Protein AF-U3TZR4-F1 (afdb_monomer_lite)

Sequence (119 aa):
MPVLALVNTEMPFMDFESQISNEEVLDQICQVYGFSQKIQLANHFDIAASTLQNRYTRGNVSYDFAAHCALETGVNTRWILTGEGSQRSDESAGSCNRLQIFTLSEGRLAEIGILIYWS

Foldseek 3Di:
DDDDDPDDPPDPPDPPVVQFWQLQLLVLLCVLVVHPDSVVVCVVVVHDSVVSVCSNPVRDHPLVSLVVSCVVRVFDSVCSGRVDDGRHDPCVPFPQPWDFDWDQDPNDTDGPDIDTDTD

Secondary structure (DSSP, 8-state):
--------------SSGGG--HHHHHHHHHHHHT-SSHHHHHHHTT--HHHHHHHHHH----HHHHHHHHHHH-B-HHHHHHS-S-SB---TT---EEEEEEEEETTEEEEEEEEEE--

pLDDT: mean 76.04, std 16.16, range [39.25, 92.62]

Radius of gyration: 21.47 Å; chains: 1; bounding box: 59×42×50 Å

Structure (mmCIF, N/CA/C/O backbone):
data_AF-U3TZR4-F1
#
_entry.id   AF-U3TZR4-F1
#
loop_
_atom_site.group_PDB
_atom_site.id
_atom_site.type_symbol
_atom_site.label_atom_id
_atom_site.label_alt_id
_atom_site.label_comp_id
_atom_site.label_asym_id
_atom_site.label_entity_id
_atom_site.label_seq_id
_atom_site.pdbx_PDB_ins_code
_atom_site.Cartn_x
_atom_site.Cartn_y
_atom_site.Cartn_z
_atom_site.occupancy
_atom_site.B_iso_or_equiv
_atom_site.auth_seq_id
_atom_site.auth_comp_id
_atom_site.auth_asym_id
_atom_site.auth_atom_id
_atom_site.pdbx_PDB_model_num
ATOM 1 N N . MET A 1 1 ? 47.887 -31.225 -4.377 1.00 39.25 1 MET A N 1
ATOM 2 C CA . MET A 1 1 ? 47.273 -29.978 -4.875 1.00 39.25 1 MET A CA 1
ATOM 3 C C . MET A 1 1 ? 45.823 -30.273 -5.248 1.00 39.25 1 MET A C 1
ATOM 5 O O . MET A 1 1 ? 45.592 -30.643 -6.393 1.00 39.25 1 MET A O 1
ATOM 9 N N . PRO A 1 2 ? 44.861 -30.237 -4.307 1.00 50.53 2 PRO A N 1
ATOM 10 C CA . PRO A 1 2 ? 43.453 -30.379 -4.636 1.00 50.53 2 PRO A CA 1
ATOM 11 C C . PRO A 1 2 ? 42.726 -29.027 -4.648 1.00 50.53 2 PRO A C 1
ATOM 13 O O . PRO A 1 2 ? 42.927 -28.166 -3.798 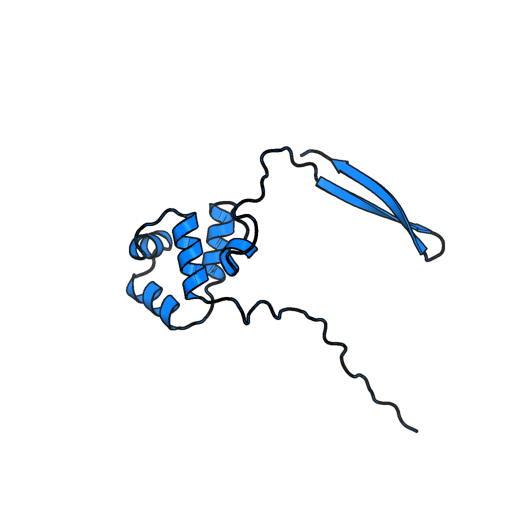1.00 50.53 2 PRO A O 1
ATOM 16 N N . VAL A 1 3 ? 41.891 -28.909 -5.674 1.00 47.56 3 VAL A N 1
A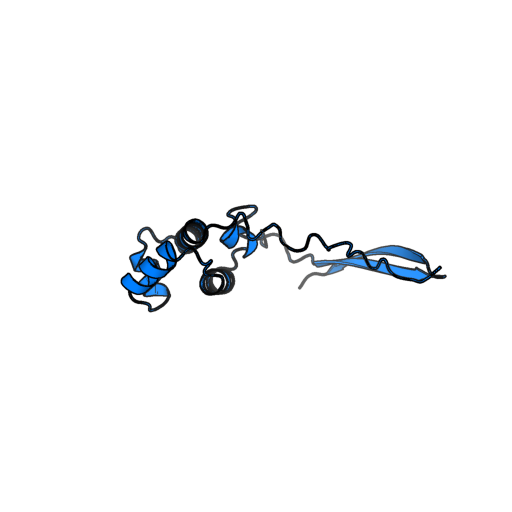TOM 17 C CA . VAL A 1 3 ? 40.660 -28.126 -5.815 1.00 47.56 3 VAL A CA 1
ATOM 18 C C . VAL A 1 3 ? 39.976 -27.808 -4.478 1.00 47.56 3 VAL A C 1
ATOM 20 O O . VAL A 1 3 ? 39.692 -28.738 -3.730 1.00 47.56 3 VAL A O 1
ATOM 23 N N . LEU A 1 4 ? 39.674 -26.523 -4.231 1.00 46.38 4 LEU A N 1
ATOM 24 C CA . LEU A 1 4 ? 38.406 -25.987 -3.690 1.00 46.38 4 LEU A CA 1
ATOM 25 C C . LEU A 1 4 ? 38.583 -24.517 -3.265 1.00 46.38 4 LEU A C 1
ATOM 27 O O . LEU A 1 4 ? 39.094 -24.228 -2.189 1.00 46.38 4 LEU A O 1
ATOM 31 N N . ALA A 1 5 ? 38.105 -23.592 -4.096 1.00 39.69 5 ALA A N 1
ATOM 32 C CA . ALA A 1 5 ? 37.685 -22.261 -3.656 1.00 39.69 5 ALA A CA 1
ATOM 33 C C . ALA A 1 5 ? 36.618 -21.733 -4.627 1.00 39.69 5 ALA A C 1
ATOM 35 O O . ALA A 1 5 ? 36.845 -20.814 -5.406 1.00 39.69 5 ALA A O 1
ATOM 36 N N . LEU A 1 6 ? 35.441 -22.362 -4.593 1.00 46.84 6 LEU A N 1
ATOM 37 C CA . LEU A 1 6 ? 34.193 -21.671 -4.909 1.00 46.84 6 LEU A CA 1
ATOM 38 C C . LEU A 1 6 ? 33.899 -20.756 -3.713 1.00 46.84 6 LEU A C 1
ATOM 40 O O . LEU A 1 6 ? 33.205 -21.155 -2.783 1.00 46.84 6 LEU A O 1
ATOM 44 N N . VAL A 1 7 ? 34.497 -19.564 -3.690 1.00 49.72 7 VAL A N 1
ATOM 45 C CA . VAL A 1 7 ? 34.035 -18.483 -2.814 1.00 49.72 7 VAL A CA 1
ATOM 46 C C . VAL A 1 7 ? 33.128 -17.609 -3.657 1.00 49.72 7 VAL A C 1
ATOM 48 O O . VAL A 1 7 ? 33.566 -16.930 -4.584 1.00 49.72 7 VAL A O 1
ATOM 51 N N . ASN A 1 8 ? 31.842 -17.746 -3.348 1.00 44.97 8 ASN A N 1
ATOM 52 C CA . ASN A 1 8 ? 30.738 -16.911 -3.779 1.00 44.97 8 ASN A CA 1
ATOM 53 C C . ASN A 1 8 ? 31.179 -15.459 -3.975 1.00 44.97 8 ASN A C 1
ATOM 55 O O . ASN A 1 8 ? 31.529 -14.771 -3.022 1.00 44.97 8 ASN A O 1
ATOM 59 N N . THR A 1 9 ? 31.119 -14.980 -5.213 1.00 50.19 9 THR A N 1
ATOM 60 C CA . THR A 1 9 ? 30.864 -13.559 -5.434 1.00 50.19 9 THR A CA 1
ATOM 61 C C . THR A 1 9 ? 29.358 -13.421 -5.287 1.00 50.19 9 THR A C 1
ATOM 63 O O . THR A 1 9 ? 28.612 -13.632 -6.242 1.00 50.19 9 THR A O 1
ATOM 66 N N . GLU A 1 10 ? 28.913 -13.231 -4.044 1.00 45.19 10 GLU A N 1
ATOM 67 C CA . GLU A 1 10 ? 27.551 -12.813 -3.741 1.00 45.19 10 GLU A CA 1
ATOM 68 C C . GLU A 1 10 ? 27.205 -11.656 -4.678 1.00 45.19 10 GLU A C 1
ATOM 70 O O . GLU A 1 10 ? 27.852 -10.608 -4.689 1.00 45.19 10 GLU A O 1
ATOM 75 N N . MET A 1 11 ? 26.213 -11.890 -5.532 1.00 48.66 11 MET A N 1
ATOM 76 C CA . MET A 1 11 ? 25.488 -10.808 -6.174 1.00 48.66 11 MET A CA 1
ATOM 77 C C . MET A 1 11 ? 25.040 -9.867 -5.049 1.00 48.66 11 MET A C 1
ATOM 79 O O . MET A 1 11 ? 24.480 -10.377 -4.077 1.00 48.66 11 MET A O 1
ATOM 83 N N . PRO A 1 12 ? 25.230 -8.539 -5.142 1.00 48.06 12 PRO A N 1
ATOM 84 C CA . PRO A 1 12 ? 24.619 -7.601 -4.209 1.00 48.06 12 PRO A CA 1
ATOM 85 C C . PRO A 1 12 ? 23.125 -7.540 -4.540 1.00 48.06 12 PRO A C 1
ATOM 87 O O . PRO A 1 12 ? 22.609 -6.586 -5.118 1.00 48.06 12 PRO A O 1
ATOM 90 N N . PHE A 1 13 ? 22.433 -8.645 -4.290 1.00 47.84 13 PHE A N 1
ATOM 91 C CA . PHE A 1 13 ? 21.004 -8.762 -4.417 1.00 47.84 13 PHE A CA 1
ATOM 92 C C . PHE A 1 13 ? 20.438 -8.491 -3.027 1.00 47.84 13 PHE A C 1
ATOM 94 O O . PHE A 1 13 ? 20.439 -9.363 -2.168 1.00 47.84 13 PHE A O 1
ATOM 101 N N . MET A 1 14 ? 19.965 -7.253 -2.860 1.00 51.28 14 MET A N 1
ATOM 102 C CA . MET A 1 14 ? 19.083 -6.782 -1.786 1.00 51.28 14 MET A CA 1
ATOM 103 C C . MET A 1 14 ? 19.700 -6.437 -0.416 1.00 51.28 14 MET A C 1
ATOM 105 O O . MET A 1 14 ? 19.253 -6.931 0.608 1.00 51.28 14 MET A O 1
ATOM 109 N N . ASP A 1 15 ? 20.529 -5.387 -0.373 1.00 51.22 15 ASP A N 1
ATOM 110 C CA . ASP A 1 15 ? 20.647 -4.501 0.814 1.00 51.22 15 ASP A CA 1
ATOM 111 C C . ASP A 1 15 ? 19.488 -3.475 0.915 1.00 51.22 15 ASP A C 1
ATOM 113 O O . ASP A 1 15 ? 19.555 -2.478 1.637 1.00 51.22 15 ASP A O 1
ATOM 117 N N . PHE A 1 16 ? 18.409 -3.680 0.155 1.00 56.88 16 PHE A N 1
ATOM 118 C CA . PHE A 1 16 ? 17.241 -2.795 0.153 1.00 56.88 16 PHE A CA 1
ATOM 119 C C . PHE A 1 16 ? 16.354 -3.033 1.381 1.00 56.88 16 PHE A C 1
ATOM 121 O O . PHE A 1 16 ? 15.831 -2.086 1.957 1.00 56.88 16 PHE A O 1
ATOM 128 N N . GLU A 1 17 ? 16.235 -4.284 1.837 1.00 58.69 17 GLU A N 1
ATOM 129 C CA . GLU A 1 17 ? 15.330 -4.638 2.938 1.00 58.69 17 GLU A CA 1
ATOM 130 C C . GLU A 1 17 ? 15.764 -4.058 4.290 1.00 58.69 17 GLU A C 1
ATOM 132 O O . GLU A 1 17 ? 14.915 -3.777 5.131 1.00 58.69 17 GLU A O 1
ATOM 137 N N . SER A 1 18 ? 17.062 -3.802 4.492 1.00 62.00 18 SER A N 1
ATOM 138 C CA . SER A 1 18 ? 17.562 -3.240 5.756 1.00 62.00 18 SER A CA 1
ATOM 139 C C . SER A 1 18 ? 17.152 -1.777 5.986 1.00 62.00 18 SER A C 1
ATOM 141 O O . SER A 1 18 ? 17.356 -1.270 7.089 1.00 62.00 18 SER A O 1
ATOM 143 N N . GLN A 1 19 ? 16.611 -1.094 4.973 1.00 68.25 19 GLN A N 1
ATOM 144 C CA . GLN A 1 19 ? 16.222 0.321 5.038 1.00 68.25 19 GLN A CA 1
ATOM 145 C C . GLN A 1 19 ? 14.704 0.536 4.930 1.00 68.25 19 GLN A C 1
ATOM 147 O O . GLN A 1 19 ? 14.254 1.674 4.983 1.00 68.25 19 GLN A O 1
ATOM 152 N N . ILE A 1 20 ? 13.903 -0.529 4.800 1.00 81.31 20 ILE A N 1
ATOM 153 C CA . ILE A 1 20 ? 12.445 -0.423 4.671 1.00 81.31 20 ILE A CA 1
ATOM 154 C C . ILE A 1 20 ? 11.791 -0.611 6.038 1.00 81.31 20 ILE A C 1
ATOM 156 O O . ILE A 1 20 ? 11.762 -1.715 6.585 1.00 81.31 20 ILE A O 1
ATOM 160 N N . SER A 1 21 ? 11.198 0.452 6.574 1.00 86.81 21 SER A N 1
ATOM 161 C CA . SER A 1 21 ? 10.360 0.358 7.768 1.00 86.81 21 SER A CA 1
ATOM 162 C C . SER A 1 21 ? 8.915 0.031 7.397 1.00 86.81 21 SER A C 1
ATOM 164 O O . SER A 1 21 ? 8.308 0.701 6.562 1.00 86.81 21 SER A O 1
ATOM 166 N N . ASN A 1 22 ? 8.309 -0.963 8.058 1.00 88.69 22 ASN A N 1
ATOM 167 C CA . ASN A 1 22 ? 6.890 -1.264 7.847 1.00 88.69 22 ASN A CA 1
ATOM 168 C C . ASN A 1 22 ? 5.988 -0.050 8.116 1.00 88.69 22 ASN A C 1
ATOM 170 O O . ASN A 1 22 ? 5.002 0.148 7.405 1.00 88.69 22 ASN A O 1
ATOM 174 N N . GLU A 1 23 ? 6.324 0.747 9.129 1.00 89.38 23 GLU A N 1
ATOM 175 C CA . GLU A 1 23 ? 5.542 1.923 9.495 1.00 89.38 23 GLU A CA 1
ATOM 176 C C . GLU A 1 23 ? 5.547 2.965 8.377 1.00 89.38 23 GLU A C 1
ATOM 178 O O . GLU A 1 23 ? 4.491 3.509 8.054 1.00 89.38 23 GLU A O 1
ATOM 183 N N . GLU A 1 24 ? 6.711 3.179 7.755 1.00 90.06 24 GLU A N 1
ATOM 184 C CA . GLU A 1 24 ? 6.871 4.103 6.633 1.00 90.06 24 GLU A CA 1
ATOM 185 C C . GLU A 1 24 ? 6.106 3.612 5.411 1.00 90.06 24 GLU A C 1
ATOM 187 O O . GLU A 1 24 ? 5.345 4.380 4.836 1.00 90.06 24 GLU A O 1
ATOM 192 N N . VAL A 1 25 ? 6.201 2.324 5.068 1.00 91.31 25 VAL A N 1
ATOM 193 C CA . VAL A 1 25 ? 5.436 1.751 3.948 1.00 91.31 25 VAL A CA 1
ATOM 194 C C . VAL A 1 25 ? 3.937 1.972 4.130 1.00 91.31 25 VAL A C 1
ATOM 196 O O . VAL A 1 25 ? 3.251 2.402 3.206 1.00 91.31 25 VAL A O 1
ATOM 199 N N . LEU A 1 26 ? 3.403 1.712 5.324 1.00 91.06 26 LEU A N 1
ATOM 200 C CA . LEU A 1 26 ? 1.981 1.921 5.595 1.00 91.06 26 LEU A CA 1
ATOM 201 C C . LEU A 1 26 ? 1.593 3.409 5.549 1.00 91.06 26 LEU A C 1
ATOM 203 O O . LEU A 1 26 ? 0.481 3.729 5.125 1.00 91.06 26 LEU A O 1
ATOM 207 N N . ASP A 1 27 ? 2.487 4.312 5.956 1.00 91.00 27 ASP A N 1
ATOM 208 C CA . ASP A 1 27 ? 2.282 5.761 5.850 1.00 91.00 27 ASP A CA 1
ATOM 209 C C . ASP A 1 27 ? 2.268 6.233 4.388 1.00 91.00 27 ASP A C 1
ATOM 211 O O . ASP A 1 27 ? 1.332 6.922 3.978 1.00 91.00 27 ASP A O 1
ATOM 215 N N . GLN A 1 28 ? 3.212 5.757 3.567 1.00 91.69 28 GLN A N 1
ATOM 216 C CA . GLN A 1 28 ? 3.237 6.032 2.127 1.00 91.69 28 GLN A CA 1
ATOM 217 C C . GLN A 1 28 ? 1.968 5.524 1.438 1.00 91.69 28 GLN A C 1
ATOM 219 O O . GLN A 1 28 ? 1.384 6.222 0.611 1.00 91.69 28 GLN A O 1
ATOM 224 N N . ILE A 1 29 ? 1.475 4.337 1.806 1.00 91.75 29 ILE A N 1
ATOM 225 C CA . ILE A 1 29 ? 0.210 3.812 1.274 1.00 91.75 29 ILE A CA 1
ATOM 226 C C . ILE A 1 29 ? -0.964 4.717 1.680 1.00 91.75 29 ILE A C 1
ATOM 228 O O . ILE A 1 29 ? -1.790 5.058 0.833 1.00 91.75 29 ILE A O 1
ATOM 232 N N . CYS A 1 30 ? -1.036 5.151 2.942 1.00 90.94 30 CYS A N 1
ATOM 233 C CA . CYS A 1 30 ? -2.033 6.132 3.389 1.00 90.94 30 CYS A CA 1
ATOM 234 C C . CYS A 1 30 ? -1.971 7.423 2.561 1.00 90.94 30 CYS A C 1
ATOM 236 O O . CYS A 1 30 ? -3.012 7.933 2.142 1.00 90.94 30 CYS A O 1
ATOM 238 N N . GLN A 1 31 ? -0.763 7.925 2.292 1.00 90.75 31 GLN A N 1
ATOM 239 C CA . GLN A 1 31 ? -0.539 9.126 1.494 1.00 90.75 31 GLN A CA 1
ATOM 240 C C . GLN A 1 31 ? -1.026 8.952 0.051 1.00 90.75 31 GLN A C 1
ATOM 242 O O . GLN A 1 31 ? -1.692 9.839 -0.479 1.00 90.75 31 GLN A O 1
ATOM 247 N N . VAL A 1 32 ? -0.760 7.802 -0.568 1.00 90.88 32 VAL A N 1
ATOM 248 C CA . VAL A 1 32 ? -1.180 7.497 -1.945 1.00 90.88 32 VAL A CA 1
ATOM 249 C C . VAL A 1 32 ? -2.698 7.488 -2.088 1.00 90.88 32 VAL A C 1
ATOM 251 O O . VAL A 1 32 ? -3.223 8.034 -3.059 1.00 90.88 32 VAL A O 1
ATOM 254 N N . TYR A 1 33 ? -3.405 6.924 -1.110 1.00 89.75 33 TYR A N 1
ATOM 255 C CA . TYR A 1 33 ? -4.866 6.955 -1.084 1.00 89.75 33 TYR A CA 1
ATOM 256 C C . TYR A 1 33 ? -5.448 8.297 -0.611 1.00 89.75 33 TYR A C 1
ATOM 258 O O . TYR A 1 33 ? -6.657 8.509 -0.706 1.00 89.75 33 TYR A O 1
ATOM 266 N N . GLY A 1 34 ? -4.621 9.214 -0.098 1.00 89.00 34 GLY A N 1
ATOM 267 C CA . GLY A 1 34 ? -5.075 10.486 0.465 1.00 89.00 34 GLY A CA 1
ATOM 268 C C . GLY A 1 34 ? -5.842 10.330 1.782 1.00 89.00 34 GLY A C 1
ATOM 269 O O . GLY A 1 34 ? -6.702 11.152 2.105 1.00 89.00 34 GLY A O 1
ATOM 270 N N . PHE A 1 35 ? -5.568 9.274 2.549 1.00 89.25 35 PHE A N 1
ATOM 271 C CA . PHE A 1 35 ? -6.214 9.041 3.836 1.00 89.25 35 PHE A CA 1
ATOM 272 C C . PHE A 1 35 ? -5.575 9.887 4.934 1.00 89.25 35 PHE A C 1
ATOM 274 O O . PHE A 1 35 ? -4.368 9.857 5.149 1.00 89.25 35 PHE A O 1
ATOM 281 N N . SER A 1 36 ? -6.404 10.611 5.686 1.00 86.38 36 SER A N 1
ATOM 282 C CA . SER A 1 36 ? -5.941 11.376 6.851 1.00 86.38 36 SER A CA 1
ATOM 283 C C . SER A 1 36 ? -5.846 10.517 8.112 1.00 86.38 36 SER A C 1
ATOM 285 O O . SER A 1 36 ? -5.190 10.904 9.075 1.00 86.38 36 SER A O 1
ATOM 287 N N . GLN A 1 37 ? -6.530 9.369 8.141 1.00 88.38 37 GLN A N 1
ATOM 288 C CA . GLN A 1 37 ? -6.597 8.503 9.314 1.00 88.38 37 GLN A CA 1
ATOM 289 C C . GLN A 1 37 ? -6.316 7.041 8.958 1.00 88.38 37 GLN A C 1
ATOM 291 O O . GLN A 1 37 ? -6.898 6.495 8.023 1.00 88.38 37 GLN A O 1
ATOM 296 N N . LYS A 1 38 ? -5.526 6.357 9.797 1.00 87.31 38 LYS A N 1
ATOM 297 C CA . LYS A 1 38 ? -5.181 4.927 9.644 1.00 87.31 38 LYS A CA 1
ATOM 298 C C . LYS A 1 38 ? -6.406 4.003 9.610 1.00 87.31 38 LYS A C 1
ATOM 300 O O . LYS A 1 38 ? -6.380 2.960 8.969 1.00 87.31 38 LYS A O 1
ATOM 305 N N . ILE A 1 39 ? -7.502 4.391 10.266 1.00 88.69 39 ILE A N 1
ATOM 306 C CA . ILE A 1 39 ? -8.766 3.640 10.221 1.00 88.69 39 ILE A CA 1
ATOM 307 C C . ILE A 1 39 ? -9.347 3.557 8.803 1.00 88.69 39 ILE A C 1
ATOM 309 O O . ILE A 1 39 ? -9.949 2.550 8.452 1.00 88.69 39 ILE A O 1
ATOM 313 N N . GLN A 1 40 ? -9.143 4.583 7.970 1.00 91.00 40 GLN A N 1
ATOM 314 C CA . GLN A 1 40 ? -9.630 4.580 6.589 1.00 91.00 40 GLN A CA 1
ATOM 315 C C . GLN A 1 40 ? -8.883 3.541 5.755 1.00 91.00 40 GLN A C 1
ATOM 317 O O . GLN A 1 40 ? -9.512 2.821 4.991 1.00 91.00 40 GLN A O 1
ATOM 322 N N . LEU A 1 41 ? -7.574 3.398 5.983 1.00 90.62 41 LEU A N 1
ATOM 323 C CA . LEU A 1 41 ? -6.766 2.346 5.374 1.00 90.62 41 LEU A CA 1
ATOM 324 C C . LEU A 1 41 ? -7.259 0.948 5.774 1.00 90.62 41 LEU A C 1
ATOM 326 O O . LEU A 1 41 ? -7.385 0.071 4.927 1.00 90.62 41 LEU A O 1
ATOM 330 N N . ALA A 1 42 ? -7.580 0.748 7.057 1.00 91.25 42 ALA A N 1
ATOM 331 C CA . ALA A 1 42 ? -8.118 -0.522 7.546 1.00 91.25 42 ALA A CA 1
ATOM 332 C C . ALA A 1 42 ? -9.457 -0.868 6.876 1.00 91.25 42 ALA A C 1
ATOM 334 O O . ALA A 1 42 ? -9.642 -1.991 6.420 1.00 91.25 42 ALA A O 1
ATOM 335 N N . ASN A 1 43 ? -10.349 0.120 6.757 1.00 91.88 43 ASN A N 1
ATOM 336 C CA . ASN A 1 43 ? -11.634 -0.044 6.081 1.00 91.88 43 ASN A CA 1
ATOM 337 C C . ASN A 1 43 ? -11.469 -0.315 4.577 1.00 91.88 43 ASN A C 1
ATOM 339 O O . ASN A 1 43 ? -12.234 -1.095 4.025 1.00 91.88 43 ASN A O 1
ATOM 343 N N . HIS A 1 44 ? -10.481 0.306 3.922 1.00 90.81 44 HIS A N 1
ATOM 344 C CA . HIS A 1 44 ? -10.190 0.080 2.501 1.00 90.81 44 HIS A CA 1
ATOM 345 C C . HIS A 1 44 ? -9.769 -1.365 2.229 1.00 90.81 44 HIS A C 1
ATOM 347 O O . HIS A 1 44 ? -10.251 -1.985 1.290 1.00 90.81 44 HIS A O 1
ATOM 353 N N . PHE A 1 45 ? -8.922 -1.926 3.093 1.00 88.75 45 PHE A N 1
ATOM 354 C CA . PHE A 1 45 ? -8.490 -3.323 3.003 1.00 88.75 45 PHE A CA 1
ATOM 355 C C . PHE A 1 45 ? -9.447 -4.324 3.673 1.00 88.75 45 PHE A C 1
ATOM 357 O O . PHE A 1 45 ? -9.102 -5.499 3.781 1.00 88.75 45 PHE A O 1
ATOM 364 N N . ASP A 1 46 ? -10.617 -3.872 4.138 1.00 90.62 46 ASP A N 1
ATOM 365 C CA . ASP A 1 46 ? -11.622 -4.670 4.857 1.00 90.62 46 ASP A CA 1
ATOM 366 C C . ASP A 1 46 ? -11.042 -5.479 6.040 1.00 90.62 46 ASP A C 1
ATOM 368 O O . ASP A 1 46 ? -11.356 -6.646 6.281 1.00 90.62 46 ASP A O 1
ATOM 372 N N . ILE A 1 47 ? -10.138 -4.849 6.798 1.00 91.25 47 ILE A N 1
ATOM 373 C CA . ILE A 1 47 ? -9.524 -5.415 8.003 1.00 91.25 47 ILE A CA 1
ATOM 374 C C . ILE A 1 47 ? -9.895 -4.607 9.243 1.00 91.25 47 ILE A C 1
ATOM 376 O O . ILE A 1 47 ? -10.113 -3.398 9.202 1.00 91.25 47 ILE A O 1
ATOM 380 N N . ALA A 1 48 ? -9.887 -5.260 10.406 1.00 92.62 48 ALA A N 1
ATOM 381 C CA . ALA A 1 48 ? -10.074 -4.553 11.665 1.00 92.62 48 ALA A CA 1
ATOM 382 C C . ALA A 1 48 ? -8.902 -3.594 11.947 1.00 92.62 48 ALA A C 1
ATOM 384 O O . ALA A 1 48 ? -7.733 -3.911 11.710 1.00 92.62 48 ALA A O 1
ATOM 385 N N . ALA A 1 49 ? -9.199 -2.446 12.559 1.00 88.31 49 ALA A N 1
ATOM 386 C CA . ALA A 1 49 ? -8.186 -1.467 12.964 1.00 88.31 49 ALA A CA 1
ATOM 387 C C . ALA A 1 49 ? -7.123 -2.062 13.901 1.00 88.31 49 ALA A C 1
ATOM 389 O O . ALA A 1 49 ? -5.945 -1.723 13.809 1.00 88.31 49 ALA A O 1
ATOM 390 N N . SER A 1 50 ? -7.529 -2.989 14.773 1.00 90.56 50 SER A N 1
ATOM 391 C CA . SER A 1 50 ? -6.624 -3.744 15.641 1.00 90.56 50 SER A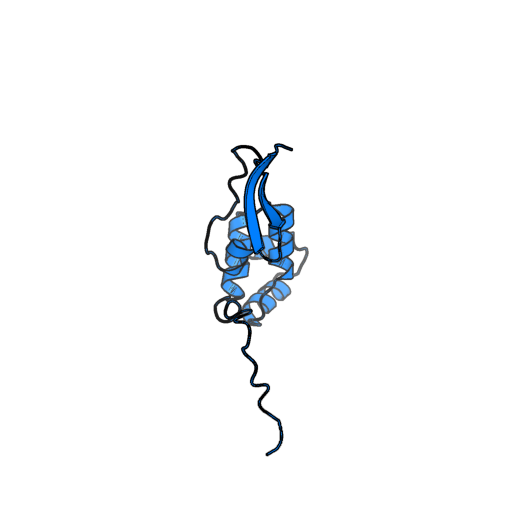 CA 1
ATOM 392 C C . SER A 1 50 ? -5.656 -4.616 14.839 1.00 90.56 50 SER A C 1
ATOM 394 O O . SER A 1 50 ? -4.478 -4.687 15.177 1.00 90.56 50 SER A O 1
ATOM 396 N N . THR A 1 51 ? -6.115 -5.232 13.746 1.00 89.81 51 THR A N 1
ATOM 397 C CA . THR A 1 51 ? -5.277 -6.011 12.828 1.00 89.81 51 THR A CA 1
ATOM 398 C C . THR A 1 51 ? -4.268 -5.122 12.111 1.00 89.81 51 THR A C 1
ATOM 400 O O . THR A 1 51 ? -3.091 -5.478 12.058 1.00 89.81 51 THR A O 1
ATOM 403 N N . LEU A 1 52 ? -4.692 -3.955 11.614 1.00 89.31 52 LEU A N 1
ATOM 404 C CA . LEU A 1 52 ? -3.786 -2.989 10.987 1.00 89.31 52 LEU A CA 1
ATOM 405 C C . LEU A 1 52 ? -2.740 -2.472 11.986 1.00 89.31 52 LEU A C 1
ATOM 407 O O . LEU A 1 52 ? -1.550 -2.455 11.682 1.00 89.31 52 LEU A O 1
ATOM 411 N N . GLN A 1 53 ? -3.156 -2.116 13.204 1.00 89.00 53 GLN A N 1
ATOM 412 C CA . GLN A 1 53 ? -2.250 -1.657 14.259 1.00 89.00 53 GLN A CA 1
ATOM 413 C C . GLN A 1 53 ? -1.213 -2.723 14.631 1.00 89.00 53 GLN A C 1
ATOM 415 O O . GLN A 1 53 ? -0.056 -2.396 14.887 1.00 89.00 53 GLN A O 1
ATOM 420 N N . ASN A 1 54 ? -1.614 -3.995 14.625 1.00 89.88 54 ASN A N 1
ATOM 421 C CA . ASN A 1 54 ? -0.708 -5.108 14.880 1.00 89.88 54 ASN A CA 1
ATOM 422 C C . ASN A 1 54 ? 0.320 -5.293 13.755 1.00 89.88 54 ASN A C 1
ATOM 424 O O . ASN A 1 54 ? 1.399 -5.821 13.999 1.00 89.88 54 ASN A O 1
ATOM 428 N N . ARG A 1 55 ? 0.002 -4.886 12.519 1.00 86.69 55 ARG A N 1
ATOM 429 C CA . ARG A 1 55 ? 0.968 -4.891 11.411 1.00 86.69 55 ARG A CA 1
ATOM 430 C C . ARG A 1 55 ? 2.015 -3.797 11.602 1.00 86.69 55 ARG A C 1
ATOM 432 O O . ARG A 1 55 ? 3.188 -4.144 11.588 1.00 86.69 55 ARG A O 1
ATOM 439 N N . TYR A 1 56 ? 1.592 -2.573 11.946 1.00 86.31 56 TYR A N 1
ATOM 440 C CA . TYR A 1 56 ? 2.499 -1.470 12.308 1.00 86.31 56 TYR A CA 1
ATOM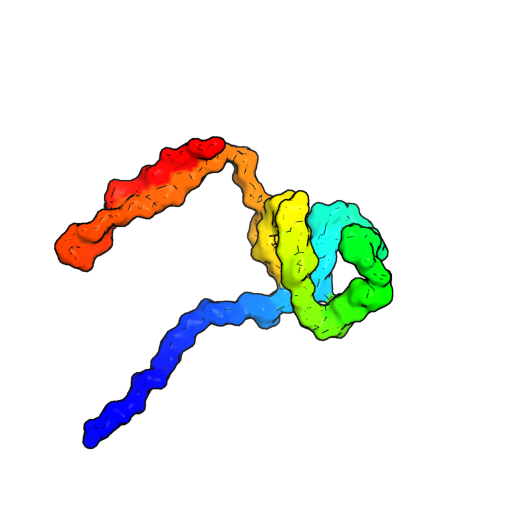 441 C C . TYR A 1 56 ? 3.533 -1.882 13.370 1.00 86.31 56 TYR A C 1
ATOM 443 O O . TYR A 1 56 ? 4.710 -1.583 13.234 1.00 86.31 56 TYR A O 1
ATOM 451 N N . THR A 1 57 ? 3.116 -2.596 14.421 1.00 84.44 57 THR A N 1
ATOM 452 C CA . THR A 1 57 ? 4.004 -2.949 15.545 1.00 84.44 57 THR A CA 1
ATOM 453 C C . THR A 1 57 ? 4.812 -4.228 15.342 1.00 84.44 57 THR A C 1
ATOM 455 O O . THR A 1 57 ? 5.797 -4.442 16.045 1.00 84.44 57 THR A O 1
ATOM 458 N N . ARG A 1 58 ? 4.413 -5.106 14.411 1.00 81.00 58 ARG A N 1
ATOM 459 C CA . ARG A 1 58 ? 5.122 -6.369 14.135 1.00 81.00 58 ARG A CA 1
ATOM 460 C C . ARG A 1 58 ? 6.446 -6.166 13.403 1.00 81.00 58 ARG A C 1
ATOM 462 O O . ARG A 1 58 ? 7.232 -7.107 13.361 1.00 81.00 58 ARG A O 1
ATOM 469 N N . GLY A 1 59 ? 6.668 -4.997 12.801 1.00 73.81 59 GLY A N 1
ATOM 470 C CA . GLY A 1 59 ? 7.908 -4.646 12.101 1.00 73.81 59 GLY A CA 1
ATOM 471 C C . GLY A 1 59 ? 8.141 -5.392 10.783 1.00 73.81 59 GLY A C 1
ATOM 472 O O . GLY A 1 59 ? 9.094 -5.087 10.077 1.00 73.81 59 GLY A O 1
ATOM 473 N N . ASN A 1 60 ? 7.274 -6.341 10.416 1.00 82.94 60 ASN A N 1
ATOM 474 C CA . ASN A 1 60 ? 7.364 -7.036 9.137 1.00 82.94 60 ASN A CA 1
ATOM 475 C C . ASN A 1 60 ? 6.686 -6.220 8.035 1.00 82.94 60 ASN A C 1
ATOM 477 O O . ASN A 1 60 ? 5.505 -5.881 8.147 1.00 82.94 60 ASN A O 1
ATOM 481 N N . VAL A 1 61 ? 7.417 -5.951 6.957 1.00 83.56 61 VAL A N 1
ATOM 482 C CA . VAL A 1 61 ? 6.942 -5.144 5.830 1.00 83.56 61 VAL A CA 1
ATOM 483 C C . VAL A 1 61 ? 5.715 -5.794 5.177 1.00 83.56 61 VAL A C 1
ATOM 485 O O . VAL A 1 61 ? 5.706 -6.982 4.857 1.00 83.56 61 VAL A O 1
ATOM 488 N N . SER A 1 62 ? 4.652 -5.006 4.987 1.00 86.31 62 SER A N 1
ATOM 489 C CA . SER A 1 62 ? 3.404 -5.445 4.351 1.00 86.31 62 SER A CA 1
ATOM 490 C C . SER A 1 62 ? 3.485 -5.227 2.843 1.00 86.31 62 SER A C 1
ATOM 492 O O . SER A 1 62 ? 2.872 -4.313 2.288 1.00 86.31 62 SER A O 1
ATOM 494 N N . TYR A 1 63 ? 4.286 -6.065 2.184 1.00 88.94 63 TYR A N 1
ATOM 495 C CA . TYR A 1 63 ? 4.441 -6.062 0.727 1.00 88.94 63 TYR A CA 1
ATOM 496 C C . TYR A 1 63 ? 3.117 -6.322 -0.005 1.00 88.94 63 TYR A C 1
ATOM 498 O O . TYR A 1 63 ? 2.921 -5.836 -1.114 1.00 88.94 63 TYR A O 1
ATOM 506 N N . ASP A 1 64 ? 2.192 -7.042 0.633 1.00 89.94 64 ASP A N 1
ATOM 507 C CA . ASP A 1 64 ? 0.837 -7.290 0.149 1.00 89.94 64 ASP A CA 1
ATOM 508 C C . ASP A 1 64 ? 0.060 -5.987 -0.079 1.00 89.94 64 ASP A C 1
ATOM 510 O O . ASP A 1 64 ? -0.478 -5.776 -1.166 1.00 89.94 64 ASP A O 1
ATOM 514 N N . PHE A 1 65 ? 0.062 -5.074 0.896 1.00 89.81 65 PHE A N 1
ATOM 515 C CA . PHE A 1 65 ? -0.618 -3.785 0.749 1.00 89.81 65 PHE A CA 1
ATOM 516 C C . PHE A 1 65 ? 0.090 -2.858 -0.233 1.00 89.81 65 PHE A C 1
ATOM 518 O O . PHE A 1 65 ? -0.580 -2.148 -0.981 1.00 89.81 65 PHE A O 1
ATOM 525 N N . ALA A 1 66 ? 1.425 -2.883 -0.262 1.00 90.31 66 ALA A N 1
ATOM 526 C CA . ALA A 1 66 ? 2.194 -2.087 -1.212 1.00 90.31 66 ALA A CA 1
ATOM 527 C C . ALA A 1 66 ? 1.904 -2.507 -2.660 1.00 90.31 66 ALA A C 1
ATOM 529 O O . ALA A 1 66 ? 1.646 -1.655 -3.508 1.00 90.31 66 ALA A O 1
ATOM 530 N N . ALA A 1 67 ? 1.871 -3.815 -2.929 1.00 90.12 67 ALA A N 1
ATOM 531 C CA . ALA A 1 67 ? 1.540 -4.351 -4.244 1.00 90.12 67 ALA A CA 1
ATOM 532 C C . ALA A 1 67 ? 0.098 -4.019 -4.651 1.00 90.12 67 ALA A C 1
ATOM 534 O O . ALA A 1 67 ? -0.135 -3.599 -5.782 1.00 90.12 67 ALA A O 1
ATOM 535 N N . HIS A 1 68 ? -0.865 -4.158 -3.734 1.00 90.19 68 HIS A N 1
ATOM 536 C CA . HIS A 1 68 ? -2.260 -3.811 -4.018 1.00 90.19 68 HIS A CA 1
ATOM 537 C C . HIS A 1 68 ? -2.415 -2.320 -4.333 1.00 90.19 68 HIS A C 1
ATOM 539 O O . HIS A 1 68 ? -3.021 -1.957 -5.334 1.00 90.19 68 HIS A O 1
ATOM 545 N N . CYS A 1 69 ? -1.781 -1.462 -3.532 1.00 90.62 69 CYS A N 1
ATOM 546 C CA . CYS A 1 69 ? -1.781 -0.019 -3.738 1.00 90.62 69 CYS A CA 1
ATOM 547 C C . CYS A 1 69 ? -1.168 0.374 -5.086 1.00 90.62 69 CYS A C 1
ATOM 549 O O . CYS A 1 69 ? -1.753 1.176 -5.817 1.00 90.62 69 CYS A O 1
ATOM 551 N N . ALA A 1 70 ? -0.037 -0.230 -5.458 1.00 89.31 70 ALA A N 1
ATOM 552 C CA . ALA A 1 70 ? 0.582 -0.013 -6.762 1.00 89.31 70 ALA A CA 1
ATOM 553 C C . ALA A 1 70 ? -0.361 -0.392 -7.915 1.00 89.31 70 ALA A C 1
ATOM 555 O O . ALA A 1 70 ? -0.469 0.352 -8.886 1.00 89.31 70 ALA A O 1
ATOM 556 N N . LEU A 1 71 ? -1.074 -1.516 -7.795 1.00 87.81 71 LEU A N 1
ATOM 557 C CA . LEU A 1 71 ? -2.019 -1.984 -8.812 1.00 87.81 71 LEU A CA 1
ATOM 558 C C . LEU A 1 71 ? -3.270 -1.103 -8.916 1.00 87.81 71 LEU A C 1
ATOM 560 O O . LEU A 1 71 ? -3.725 -0.834 -10.024 1.00 87.81 71 LEU A O 1
ATOM 564 N N . GLU A 1 72 ? -3.823 -0.643 -7.793 1.00 88.19 72 GLU A N 1
ATOM 565 C CA . GLU A 1 72 ? -5.035 0.185 -7.784 1.00 88.19 72 GLU A CA 1
ATOM 566 C C . GLU A 1 72 ? -4.774 1.620 -8.246 1.00 88.19 72 GLU A C 1
ATOM 568 O O . GLU A 1 72 ? -5.595 2.218 -8.942 1.00 88.19 72 GLU A O 1
ATOM 573 N N . THR A 1 73 ? -3.635 2.193 -7.854 1.00 86.94 73 THR A N 1
ATOM 574 C CA . THR A 1 73 ? -3.349 3.619 -8.067 1.00 86.94 73 THR A CA 1
ATOM 575 C C . THR A 1 73 ? -2.350 3.887 -9.191 1.00 86.94 73 THR A C 1
ATOM 577 O O . THR A 1 73 ? -2.220 5.036 -9.626 1.00 86.94 73 THR A O 1
ATOM 580 N N . GLY A 1 74 ? -1.642 2.863 -9.673 1.00 85.12 74 GLY A N 1
ATOM 581 C CA . GLY A 1 74 ? -0.553 3.008 -10.645 1.00 85.12 74 GLY A CA 1
ATOM 582 C C . GLY A 1 74 ? 0.695 3.682 -10.064 1.00 85.12 74 GLY A C 1
ATOM 583 O O . GLY A 1 74 ? 1.521 4.209 -10.804 1.00 85.12 74 GLY A O 1
ATOM 584 N N . VAL A 1 75 ? 0.820 3.738 -8.737 1.00 88.06 75 VAL A N 1
ATOM 585 C CA . VAL A 1 75 ? 1.995 4.298 -8.057 1.00 88.06 75 VAL A CA 1
ATOM 586 C C . VAL A 1 75 ? 3.152 3.302 -8.101 1.00 88.06 75 VAL A C 1
ATOM 588 O O . VAL A 1 75 ? 2.972 2.087 -8.032 1.00 88.06 75 VAL A O 1
ATOM 591 N N . ASN A 1 76 ? 4.372 3.819 -8.213 1.00 88.06 76 ASN A N 1
ATOM 592 C CA . ASN A 1 76 ? 5.568 3.005 -8.300 1.00 88.06 76 ASN A CA 1
ATOM 593 C C . ASN A 1 76 ? 5.819 2.232 -6.994 1.00 88.06 76 ASN A C 1
ATOM 595 O O . ASN A 1 76 ? 6.019 2.826 -5.936 1.00 88.06 76 ASN A O 1
ATOM 599 N N . THR A 1 77 ? 5.895 0.901 -7.082 1.00 87.56 77 THR A N 1
ATOM 600 C CA . THR A 1 77 ? 6.134 0.029 -5.916 1.00 87.56 77 THR A CA 1
ATOM 601 C C . THR A 1 77 ? 7.427 0.376 -5.168 1.00 87.56 77 THR A C 1
ATOM 603 O O . THR A 1 77 ? 7.456 0.288 -3.946 1.00 87.56 77 THR A O 1
ATOM 606 N N . ARG A 1 78 ? 8.490 0.821 -5.861 1.00 86.00 78 ARG A N 1
ATOM 607 C CA . ARG A 1 78 ? 9.730 1.273 -5.205 1.00 86.00 78 ARG A CA 1
ATOM 608 C C . ARG A 1 78 ? 9.462 2.480 -4.314 1.00 86.00 78 ARG A C 1
ATOM 610 O O . ARG A 1 78 ? 9.888 2.468 -3.169 1.00 86.00 78 ARG A O 1
ATOM 617 N N . TRP A 1 79 ? 8.716 3.464 -4.810 1.00 89.69 79 TRP A N 1
ATOM 618 C CA . TRP A 1 79 ? 8.356 4.637 -4.020 1.00 89.69 79 TRP A CA 1
ATOM 619 C C . TRP A 1 79 ? 7.470 4.264 -2.824 1.00 89.69 79 TRP A C 1
ATOM 621 O O . TRP A 1 79 ? 7.667 4.782 -1.738 1.00 89.69 79 TRP A O 1
ATOM 631 N N . ILE A 1 80 ? 6.546 3.310 -2.970 1.00 90.69 80 ILE A N 1
ATOM 632 C CA . ILE A 1 80 ? 5.724 2.853 -1.833 1.00 90.69 80 ILE A CA 1
ATOM 633 C C . ILE A 1 80 ? 6.589 2.189 -0.751 1.00 90.69 80 ILE A C 1
ATOM 635 O O . ILE A 1 80 ? 6.305 2.321 0.436 1.00 90.69 80 ILE A O 1
ATOM 639 N N . LEU A 1 81 ? 7.635 1.463 -1.157 1.00 89.31 81 LEU A N 1
ATOM 640 C CA . LEU A 1 81 ? 8.486 0.711 -0.240 1.00 89.31 81 LEU A CA 1
ATOM 641 C C . LEU A 1 81 ? 9.575 1.559 0.424 1.00 89.31 81 LEU A C 1
ATOM 643 O O . LEU A 1 81 ? 9.856 1.330 1.593 1.00 89.31 81 LEU A O 1
ATOM 647 N N . THR A 1 82 ? 10.178 2.526 -0.270 1.00 86.12 82 THR A N 1
ATOM 648 C CA . THR A 1 82 ? 11.241 3.369 0.318 1.00 86.12 82 THR A CA 1
ATOM 649 C C . THR A 1 82 ? 10.930 4.847 0.417 1.00 86.12 82 THR A C 1
ATOM 651 O O . THR A 1 82 ? 11.71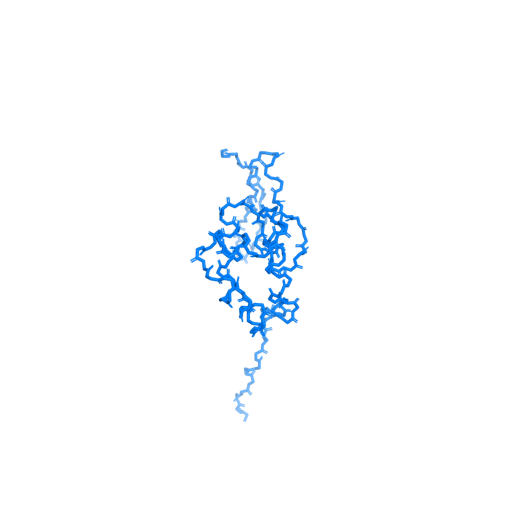1 5.590 0.996 1.00 86.12 82 THR A O 1
ATOM 654 N N . GLY A 1 83 ? 9.836 5.320 -0.170 1.00 85.00 83 GLY A N 1
ATOM 655 C CA . GLY A 1 83 ? 9.590 6.753 -0.352 1.00 85.00 83 GLY A CA 1
ATOM 656 C C . GLY A 1 83 ? 10.548 7.415 -1.351 1.00 85.00 83 GLY A C 1
ATOM 657 O O . GLY A 1 83 ? 10.454 8.619 -1.583 1.00 85.00 83 GLY A O 1
ATOM 658 N N . GLU A 1 84 ? 11.469 6.659 -1.960 1.00 81.31 84 GLU A N 1
ATOM 659 C CA . GLU A 1 84 ? 12.480 7.193 -2.869 1.00 81.31 84 GLU A CA 1
ATOM 660 C C . GLU A 1 84 ? 12.036 7.124 -4.335 1.00 81.31 84 GLU A C 1
ATOM 662 O O . GLU A 1 84 ? 11.519 6.113 -4.821 1.00 81.31 84 GLU A O 1
ATOM 667 N N . GLY A 1 85 ? 12.319 8.197 -5.076 1.00 80.94 85 GLY A N 1
ATOM 668 C CA . GLY A 1 85 ? 12.016 8.321 -6.502 1.00 80.94 85 GLY A CA 1
ATOM 669 C C . GLY A 1 85 ? 10.678 9.008 -6.782 1.00 80.94 85 GLY A C 1
ATOM 670 O O . GLY A 1 85 ? 10.164 9.759 -5.957 1.00 80.94 85 GLY A O 1
ATOM 671 N N . SER A 1 86 ? 10.130 8.784 -7.977 1.00 79.50 86 SER A N 1
ATOM 672 C CA . SER A 1 86 ? 8.854 9.377 -8.393 1.00 79.50 86 SER A CA 1
ATOM 673 C C . SER A 1 86 ? 7.674 8.495 -7.980 1.00 79.50 86 SER A C 1
ATOM 675 O O . SER A 1 86 ? 7.652 7.305 -8.296 1.00 79.50 86 SER A O 1
ATOM 677 N N . GLN A 1 87 ? 6.673 9.093 -7.325 1.00 80.19 87 GLN A N 1
ATOM 678 C CA . GLN A 1 87 ? 5.457 8.406 -6.875 1.00 80.19 87 GLN A CA 1
ATOM 679 C C . GLN A 1 87 ? 4.671 7.807 -8.047 1.00 80.19 87 GLN A C 1
ATOM 681 O O . GLN A 1 87 ? 4.308 6.637 -8.025 1.00 80.19 87 GLN A O 1
ATOM 686 N N . ARG A 1 88 ? 4.446 8.574 -9.112 1.00 75.38 88 ARG A N 1
ATOM 687 C CA . ARG A 1 88 ? 3.976 8.026 -10.384 1.00 75.38 88 ARG A CA 1
ATOM 688 C C . ARG A 1 88 ? 5.108 8.070 -11.387 1.00 75.38 88 ARG A C 1
ATOM 690 O O . ARG A 1 88 ? 5.877 9.028 -11.427 1.00 75.38 88 ARG A O 1
ATOM 697 N N . SER A 1 89 ? 5.197 7.029 -12.200 1.00 65.44 89 SER A N 1
ATOM 698 C CA . SER A 1 89 ? 5.879 7.156 -13.476 1.00 65.44 89 SER A CA 1
ATOM 699 C C . SER A 1 89 ? 5.104 8.210 -14.265 1.00 65.44 89 SER A C 1
ATOM 701 O O . SER A 1 89 ? 3.892 8.087 -14.402 1.00 65.44 89 SER A O 1
ATOM 703 N N . ASP A 1 90 ? 5.758 9.282 -14.710 1.00 58.19 90 ASP A N 1
ATOM 704 C CA . ASP A 1 90 ? 5.146 10.256 -15.615 1.00 58.19 90 ASP A CA 1
ATOM 705 C C . ASP A 1 90 ? 4.855 9.572 -16.959 1.00 58.19 90 ASP A C 1
ATOM 707 O O . ASP A 1 90 ? 5.576 9.706 -17.940 1.00 58.19 90 ASP A O 1
ATOM 711 N N . GLU A 1 91 ? 3.776 8.801 -17.009 1.00 56.19 91 GLU A N 1
ATOM 712 C CA . GLU A 1 91 ? 3.212 8.209 -18.220 1.00 56.19 91 GLU A CA 1
ATOM 713 C C . GLU A 1 91 ? 2.367 9.225 -19.010 1.00 56.19 91 GLU A C 1
ATOM 715 O O . GLU A 1 91 ? 1.744 8.907 -20.019 1.00 56.19 91 GLU A O 1
ATOM 720 N N . SER A 1 92 ? 2.424 10.501 -18.612 1.00 50.16 92 SER A N 1
ATOM 721 C CA . SER A 1 92 ? 1.882 11.644 -19.350 1.00 50.16 92 SER A CA 1
ATOM 722 C C . SER A 1 92 ? 2.909 12.245 -20.319 1.00 50.16 92 SER A C 1
ATOM 724 O O . SER A 1 92 ? 3.147 13.448 -20.305 1.00 50.16 92 SER A O 1
ATOM 726 N N . ALA A 1 93 ? 3.518 11.415 -21.170 1.00 48.91 93 ALA A N 1
ATOM 727 C CA . ALA A 1 93 ? 4.204 11.867 -22.388 1.00 48.91 93 ALA A CA 1
ATOM 728 C C . ALA A 1 93 ? 4.392 10.735 -23.418 1.00 48.91 93 ALA A C 1
ATOM 730 O O . ALA A 1 93 ? 5.449 10.626 -24.027 1.00 48.91 93 ALA A O 1
ATOM 731 N N . GLY A 1 94 ? 3.376 9.893 -23.634 1.00 50.19 94 GLY A N 1
ATOM 732 C CA . GLY A 1 94 ? 3.400 8.859 -24.672 1.00 50.19 94 GLY A CA 1
ATOM 733 C C . GLY A 1 94 ? 4.326 7.685 -24.339 1.00 50.19 94 GLY A C 1
ATOM 734 O O . GLY A 1 94 ? 5.494 7.845 -24.000 1.00 50.19 94 GLY A O 1
ATOM 735 N N . SER A 1 95 ? 3.801 6.470 -24.443 1.00 50.59 95 SER A N 1
ATOM 736 C CA . SER A 1 95 ? 4.527 5.224 -24.188 1.00 50.59 95 SER A CA 1
ATOM 737 C C . SER A 1 95 ? 5.558 4.942 -25.291 1.00 50.59 95 SER A C 1
ATOM 739 O O . SER A 1 95 ? 5.444 3.990 -26.054 1.00 50.59 95 SER A O 1
ATOM 741 N N . CYS A 1 96 ? 6.591 5.777 -25.400 1.00 46.28 96 CYS A N 1
ATOM 742 C CA . CYS A 1 96 ? 7.773 5.507 -26.206 1.00 46.28 96 CYS A CA 1
ATOM 743 C C . CYS A 1 96 ? 8.583 4.412 -25.498 1.00 46.28 96 CYS A C 1
ATOM 745 O O . CYS A 1 96 ? 9.530 4.679 -24.752 1.00 46.28 96 CYS A O 1
ATOM 747 N N . ASN A 1 97 ? 8.207 3.157 -25.721 1.00 55.53 97 ASN A N 1
ATOM 748 C CA . ASN A 1 97 ? 8.975 2.025 -25.234 1.00 55.53 97 ASN A CA 1
ATOM 749 C C . ASN A 1 97 ? 10.279 1.949 -26.031 1.00 55.53 97 ASN A C 1
ATOM 751 O O . ASN A 1 97 ? 10.277 1.731 -27.245 1.00 55.53 97 ASN A O 1
ATOM 755 N N . ARG A 1 98 ? 11.396 2.187 -25.337 1.00 55.91 98 ARG A N 1
ATOM 756 C CA . ARG A 1 98 ? 12.738 2.245 -25.913 1.00 55.91 98 ARG A CA 1
ATOM 757 C C . ARG A 1 98 ? 13.471 0.932 -25.647 1.00 55.91 98 ARG A C 1
ATOM 759 O O . ARG A 1 98 ? 13.974 0.727 -24.546 1.00 55.91 98 ARG A O 1
ATOM 766 N N . LEU A 1 99 ? 13.579 0.065 -26.648 1.00 74.25 99 LEU A N 1
ATOM 767 C CA . LEU A 1 99 ? 14.353 -1.175 -26.545 1.00 74.25 99 LEU A CA 1
ATOM 768 C C . LEU A 1 99 ? 15.715 -1.009 -27.224 1.00 74.25 99 LEU A C 1
ATOM 770 O O . LEU A 1 99 ? 15.792 -0.666 -28.402 1.00 74.25 99 LEU A O 1
ATOM 774 N N . GLN A 1 100 ? 16.789 -1.251 -26.469 1.00 71.94 100 GLN A N 1
ATOM 775 C CA . GLN A 1 100 ? 18.146 -1.328 -27.012 1.00 71.94 100 GLN A CA 1
ATOM 776 C C . GLN A 1 100 ? 18.261 -2.608 -27.845 1.00 71.94 100 GLN A C 1
ATOM 778 O O . GLN A 1 100 ? 18.023 -3.705 -27.335 1.00 71.94 100 GLN A O 1
ATOM 783 N N . ILE A 1 101 ? 18.586 -2.473 -29.127 1.00 77.44 101 ILE A N 1
ATOM 784 C CA . ILE A 1 101 ? 18.780 -3.602 -30.026 1.00 77.44 101 ILE A CA 1
ATOM 785 C C . ILE A 1 101 ? 20.269 -3.926 -30.063 1.00 77.44 101 ILE A C 1
ATOM 787 O O . ILE A 1 101 ? 21.111 -3.090 -30.404 1.00 77.44 101 ILE A O 1
ATOM 791 N N . PHE A 1 102 ? 20.579 -5.180 -29.769 1.00 77.06 102 PHE A N 1
ATOM 792 C CA . PHE A 1 102 ? 21.922 -5.722 -29.871 1.00 77.06 102 PHE A CA 1
ATOM 793 C C . PHE A 1 102 ? 21.951 -6.796 -30.954 1.00 77.06 102 PHE A C 1
ATOM 795 O O . PHE A 1 102 ? 21.013 -7.580 -31.092 1.00 77.06 102 PHE A O 1
ATOM 802 N N . THR A 1 103 ? 23.032 -6.843 -31.723 1.00 76.06 103 THR A N 1
ATOM 803 C CA . THR A 1 103 ? 23.334 -7.942 -32.640 1.00 76.06 103 THR A CA 1
ATOM 804 C C . THR A 1 103 ? 24.598 -8.637 -32.177 1.00 76.06 103 THR A C 1
ATOM 806 O O . THR A 1 103 ? 25.561 -8.003 -31.759 1.00 76.06 103 THR A O 1
ATOM 809 N N . LEU A 1 104 ? 24.581 -9.963 -32.240 1.00 74.19 104 LEU A N 1
ATOM 810 C CA . LEU A 1 104 ? 25.718 -10.803 -31.902 1.00 74.19 104 LEU A CA 1
ATOM 811 C C . LEU A 1 104 ? 26.394 -11.227 -33.207 1.00 74.19 104 LEU A C 1
ATOM 813 O O . LEU A 1 104 ? 25.872 -12.068 -33.935 1.00 74.19 104 LEU A O 1
ATOM 817 N N . SER A 1 105 ? 27.542 -10.627 -33.512 1.00 71.00 105 SER A N 1
ATOM 818 C CA . SER A 1 105 ? 28.359 -10.960 -34.684 1.00 71.00 105 SER A CA 1
ATOM 819 C C . SER A 1 105 ? 29.747 -11.399 -34.226 1.00 71.00 105 SER A C 1
ATOM 821 O O . SER A 1 105 ? 30.390 -10.712 -33.434 1.00 71.00 105 SER A O 1
ATOM 823 N N . GLU A 1 106 ? 30.185 -12.578 -34.681 1.00 69.62 106 GLU A N 1
ATOM 824 C CA . GLU A 1 106 ? 31.522 -13.143 -34.401 1.00 69.62 106 GLU A CA 1
ATOM 825 C C . GLU A 1 106 ? 31.870 -13.212 -32.898 1.00 69.62 106 GLU A C 1
ATOM 827 O O . GLU A 1 106 ? 33.002 -12.977 -32.478 1.00 69.62 106 GLU A O 1
ATOM 832 N N . GLY A 1 107 ? 30.874 -13.526 -32.061 1.00 75.75 107 GLY A N 1
ATOM 833 C CA . GLY A 1 107 ? 31.047 -13.649 -30.609 1.00 75.75 107 GLY A CA 1
ATOM 834 C C . GLY A 1 107 ? 31.169 -12.316 -29.863 1.00 75.75 107 GLY A C 1
ATOM 835 O O . GLY A 1 107 ? 31.475 -12.319 -28.672 1.00 75.75 107 GLY A O 1
ATOM 836 N N . ARG A 1 108 ? 30.918 -11.180 -30.524 1.00 66.19 108 ARG A N 1
ATOM 837 C CA . ARG A 1 108 ? 30.844 -9.859 -29.891 1.00 66.19 108 ARG A CA 1
ATOM 838 C C . ARG A 1 108 ? 29.430 -9.303 -29.990 1.00 66.19 108 ARG A C 1
ATOM 840 O O . ARG A 1 108 ? 28.791 -9.372 -31.037 1.00 66.19 108 ARG A O 1
ATOM 847 N N . LEU A 1 109 ? 28.953 -8.758 -28.876 1.00 68.44 109 LEU A N 1
ATOM 848 C CA . LEU A 1 109 ? 27.693 -8.031 -28.813 1.00 68.44 109 LEU A CA 1
ATOM 849 C C . LEU A 1 109 ? 27.937 -6.610 -29.343 1.00 68.44 109 LEU A C 1
ATOM 851 O O . LEU A 1 109 ? 28.690 -5.851 -28.737 1.00 68.44 109 LEU A O 1
ATOM 855 N N . ALA A 1 110 ? 27.342 -6.270 -30.481 1.00 72.31 110 ALA A N 1
ATOM 856 C CA . ALA A 1 110 ? 27.371 -4.938 -31.068 1.00 72.31 110 ALA A CA 1
ATOM 857 C C . ALA A 1 110 ? 26.010 -4.257 -30.865 1.00 72.31 110 ALA A C 1
ATOM 859 O O . ALA A 1 110 ? 24.968 -4.800 -31.242 1.00 72.31 110 ALA A O 1
ATOM 860 N N . GLU A 1 111 ? 26.012 -3.071 -30.258 1.00 77.25 111 GLU A N 1
ATOM 861 C CA . GLU A 1 111 ? 24.825 -2.219 -30.151 1.00 77.25 111 GLU A CA 1
ATOM 862 C C . GLU A 1 111 ? 24.509 -1.648 -31.538 1.00 77.25 111 GLU A C 1
ATOM 864 O O . GLU A 1 111 ? 25.302 -0.897 -32.104 1.00 77.25 111 GLU A O 1
ATOM 869 N N . ILE A 1 112 ? 23.381 -2.060 -32.122 1.00 76.31 112 ILE A N 1
ATOM 870 C CA . ILE A 1 112 ? 22.982 -1.653 -33.481 1.00 76.31 112 ILE A CA 1
ATOM 871 C C . ILE A 1 112 ? 22.011 -0.475 -33.476 1.00 76.31 112 ILE A C 1
ATOM 873 O O . ILE A 1 112 ? 21.911 0.233 -34.476 1.00 76.31 112 ILE A O 1
ATOM 877 N N . GLY A 1 113 ? 21.313 -0.229 -32.366 1.00 76.06 113 GLY A N 1
ATOM 878 C CA . GLY A 1 113 ? 20.494 0.965 -32.218 1.00 76.06 113 GLY A CA 1
ATOM 879 C C . GLY A 1 113 ? 19.333 0.793 -31.257 1.00 76.06 113 GLY A C 1
ATOM 880 O O . GLY A 1 113 ? 19.303 -0.101 -30.417 1.00 76.06 113 GLY A O 1
ATOM 881 N N . ILE A 1 114 ? 18.360 1.689 -31.385 1.00 78.00 114 ILE A N 1
ATOM 882 C CA . ILE A 1 114 ? 17.289 1.864 -30.415 1.00 78.00 114 ILE A CA 1
ATOM 883 C C . ILE A 1 114 ? 15.943 1.759 -31.132 1.00 78.00 114 ILE A C 1
ATOM 885 O O . ILE A 1 114 ? 15.642 2.578 -31.999 1.00 78.00 114 ILE A O 1
ATOM 889 N N . LEU A 1 115 ? 15.121 0.781 -30.748 1.00 72.25 115 LEU A N 1
ATOM 890 C CA . LEU A 1 115 ? 13.749 0.653 -31.227 1.00 72.25 115 LEU A CA 1
ATOM 891 C C . LEU A 1 115 ? 12.833 1.507 -30.352 1.00 72.25 115 LEU A C 1
ATOM 893 O O . LEU A 1 115 ? 12.758 1.293 -29.143 1.00 72.25 115 LEU A O 1
ATOM 897 N N . ILE A 1 116 ? 12.153 2.469 -30.970 1.00 72.81 116 ILE A N 1
ATOM 898 C CA . ILE A 1 116 ? 11.117 3.290 -30.343 1.00 72.81 116 ILE A CA 1
ATOM 899 C C . ILE A 1 116 ? 9.780 2.881 -30.954 1.00 72.81 116 ILE A C 1
ATOM 901 O O . ILE A 1 116 ? 9.599 3.006 -32.165 1.00 72.81 116 ILE A O 1
ATOM 905 N N . TYR A 1 117 ? 8.853 2.399 -30.131 1.00 68.50 117 TYR A N 1
ATOM 906 C CA . TYR A 1 117 ? 7.481 2.113 -30.549 1.00 68.50 117 TYR A CA 1
ATOM 907 C C . TYR A 1 117 ? 6.476 2.768 -29.606 1.00 68.50 117 TYR A C 1
ATOM 909 O O . TYR A 1 117 ? 6.783 3.013 -28.441 1.00 68.50 117 TYR A O 1
ATOM 917 N N . TRP A 1 118 ? 5.296 3.051 -30.152 1.00 49.19 118 TRP A N 1
ATOM 918 C CA . TRP A 1 118 ? 4.154 3.660 -29.472 1.00 49.19 118 TRP A CA 1
ATOM 919 C C . TRP A 1 118 ? 3.061 2.593 -29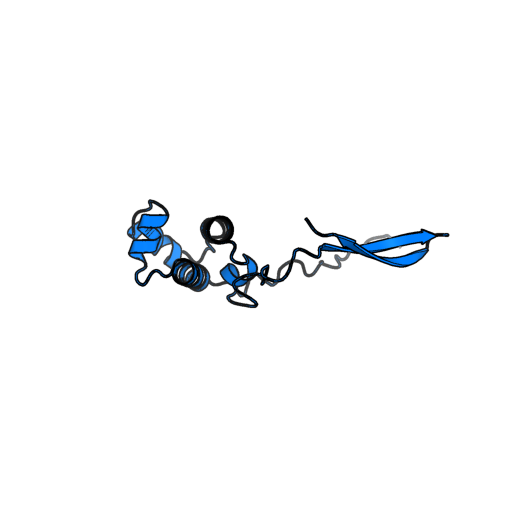.346 1.00 49.19 118 TRP A C 1
ATOM 921 O O . TRP A 1 118 ? 2.858 1.849 -30.309 1.00 49.19 118 TRP A O 1
ATOM 931 N N . SER A 1 119 ? 2.393 2.494 -28.191 1.00 53.75 119 SER A N 1
ATOM 932 C CA . SER A 1 119 ? 1.245 1.591 -27.986 1.00 53.75 119 SER A CA 1
ATOM 933 C C . SER A 1 119 ? -0.068 2.344 -27.879 1.00 53.75 119 SER A C 1
ATOM 935 O O . SER A 1 119 ? -0.048 3.486 -27.370 1.00 53.75 119 SER A O 1
#